Protein AF-A0A671LLX0-F1 (afdb_monomer_lite)

pLDDT: mean 80.99, std 14.13, range [40.81, 96.25]

Foldseek 3Di:
DVVVVVVVVVVVVVVVVVLVVCVVPDPVSVVVCVVVVVCLVDPNVVVVVVVVVVVVCVVPVVVVVVVVVVVVVVVVVVVVVVVVVVVVVVVCVVVVVVVVVVVVCVVCVVVVVVVVVVVVVVVVVVVCVCVPPPHCPVVVDDDDDDDDPVVVVVVVVVVVVVVPPDD

Secondary structure (DSSP, 8-state):
-HHHHHHHHHHHHHHHHHHHHHHHH-HHHHHHHHHHHHHHHSGGGHHHHHHHHHHHHIIIIIHHHHHHHHHHHHHHHHHHHHHHHHHHHHHHHHHHHHHHHHHHHHHHHHHHHHHHHHHHHHHHHHHHHHSSSSSSTTTT---------HHHHHHHHHHHHHTT---

Structure (mmCIF, N/CA/C/O backbone):
data_AF-A0A671LLX0-F1
#
_entry.id   AF-A0A671LLX0-F1
#
loop_
_atom_site.group_PDB
_atom_site.id
_atom_site.type_symbol
_atom_site.label_atom_id
_atom_site.label_alt_id
_atom_site.label_comp_id
_atom_site.label_asym_id
_atom_site.label_entity_id
_atom_site.label_seq_id
_atom_site.pdbx_PDB_ins_code
_atom_site.Cartn_x
_atom_site.Cartn_y
_atom_site.Cartn_z
_atom_site.occupancy
_atom_site.B_iso_or_equiv
_atom_site.auth_seq_id
_atom_site.auth_comp_id
_atom_site.auth_asym_id
_atom_site.auth_atom_id
_atom_site.pdbx_PDB_model_num
ATOM 1 N N . MET A 1 1 ? 18.564 19.125 -13.187 1.00 48.62 1 MET A N 1
ATOM 2 C CA . MET A 1 1 ? 18.446 18.911 -14.648 1.00 48.62 1 MET A CA 1
ATOM 3 C C . MET A 1 1 ? 19.765 19.088 -15.409 1.00 48.62 1 MET A C 1
ATOM 5 O O . MET A 1 1 ? 20.034 18.248 -16.247 1.00 48.62 1 MET A O 1
ATOM 9 N N . ASN A 1 2 ? 20.633 20.071 -15.115 1.00 53.25 2 ASN A N 1
ATOM 10 C CA . ASN A 1 2 ? 21.924 20.197 -15.832 1.00 53.25 2 ASN A CA 1
ATOM 11 C C . ASN A 1 2 ? 22.986 19.140 -15.473 1.00 53.25 2 ASN A C 1
ATOM 13 O O . ASN A 1 2 ? 23.780 18.768 -16.324 1.00 53.25 2 ASN A O 1
ATOM 17 N N . VAL A 1 3 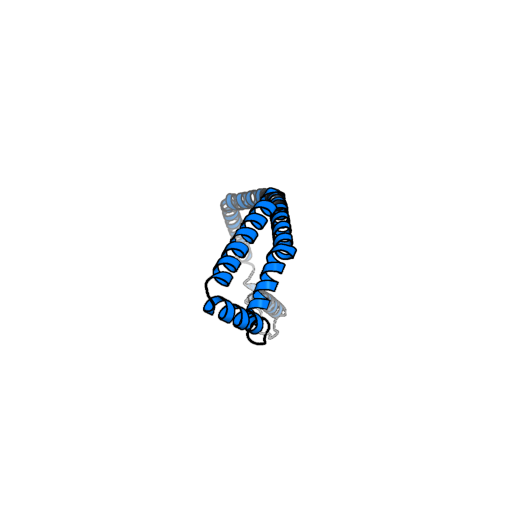? 23.011 18.638 -14.234 1.00 58.47 3 VAL A N 1
ATOM 18 C CA . VAL A 1 3 ? 24.034 17.665 -13.799 1.00 58.47 3 VAL A CA 1
ATOM 19 C C . VAL A 1 3 ? 23.763 16.261 -14.352 1.00 58.47 3 VAL A C 1
ATOM 21 O O . VAL A 1 3 ? 24.691 15.603 -14.804 1.00 58.47 3 VAL A O 1
ATOM 24 N N . GLU A 1 4 ? 22.496 15.836 -14.383 1.00 61.78 4 GLU A N 1
ATOM 25 C CA . GLU A 1 4 ? 22.076 14.538 -14.936 1.00 61.78 4 GLU A CA 1
ATOM 26 C C . GLU A 1 4 ? 22.211 14.497 -16.466 1.00 61.78 4 GLU A C 1
ATOM 28 O O . GLU A 1 4 ? 22.691 13.518 -17.022 1.00 61.78 4 GLU A O 1
ATOM 33 N N . ASN A 1 5 ? 21.918 15.607 -17.153 1.00 66.88 5 ASN A N 1
ATOM 34 C CA . ASN A 1 5 ? 22.192 15.720 -18.586 1.00 66.88 5 ASN A CA 1
ATOM 35 C C . ASN A 1 5 ? 23.699 15.708 -18.885 1.00 66.88 5 ASN A C 1
ATOM 37 O O . ASN A 1 5 ? 24.118 15.057 -19.835 1.00 66.88 5 ASN A O 1
ATOM 41 N N . ASN A 1 6 ? 24.532 16.366 -18.071 1.00 71.12 6 ASN A N 1
ATOM 42 C CA . ASN A 1 6 ? 25.983 16.362 -18.277 1.00 71.12 6 ASN A CA 1
ATOM 43 C C . ASN A 1 6 ? 26.618 14.988 -18.007 1.00 71.12 6 ASN A C 1
ATOM 45 O O . ASN A 1 6 ? 27.537 14.603 -18.728 1.00 71.12 6 ASN A O 1
ATOM 49 N N . SER A 1 7 ? 26.136 14.231 -17.013 1.00 74.31 7 SER A N 1
ATOM 50 C CA . SER A 1 7 ? 26.614 12.864 -16.762 1.00 74.31 7 SER A CA 1
ATOM 51 C C . SER A 1 7 ? 26.164 11.888 -17.852 1.00 74.31 7 SER A C 1
ATOM 53 O O . SER A 1 7 ? 26.960 11.059 -18.292 1.00 74.31 7 SER A O 1
ATOM 55 N N . LEU A 1 8 ? 24.933 12.024 -18.352 1.00 76.94 8 LEU A N 1
ATOM 56 C CA . LEU A 1 8 ? 24.441 11.250 -19.494 1.00 76.94 8 LEU A CA 1
ATOM 57 C C . LEU A 1 8 ? 25.242 11.546 -20.766 1.00 76.94 8 LEU A C 1
ATOM 59 O O . LEU A 1 8 ? 25.654 10.618 -21.459 1.00 76.94 8 LEU A O 1
ATOM 63 N N . LEU A 1 9 ? 25.528 12.819 -21.046 1.00 81.00 9 LEU A N 1
ATOM 64 C CA . LEU A 1 9 ? 26.336 13.213 -22.201 1.00 81.00 9 LEU A CA 1
ATOM 65 C C . LEU A 1 9 ? 27.766 12.671 -22.115 1.00 81.00 9 LEU A C 1
ATOM 67 O O . LEU A 1 9 ? 28.287 12.190 -23.120 1.00 81.00 9 LEU A O 1
ATOM 71 N N . LEU A 1 10 ? 28.387 12.690 -20.932 1.00 84.56 10 LEU A N 1
ATOM 72 C CA . LEU A 1 10 ? 29.730 12.140 -20.736 1.00 84.56 10 LEU A CA 1
ATOM 73 C C . LEU A 1 10 ? 29.767 10.625 -21.002 1.00 84.56 10 LEU A C 1
ATOM 75 O O . LEU A 1 10 ? 30.661 10.149 -21.700 1.00 84.56 10 LEU A O 1
ATOM 79 N N . ASN A 1 11 ? 28.771 9.883 -20.508 1.00 82.56 11 ASN A N 1
ATOM 80 C CA . ASN A 1 11 ? 28.664 8.436 -20.721 1.00 82.56 11 ASN A CA 1
ATOM 81 C C . ASN A 1 11 ? 28.464 8.089 -22.203 1.00 82.56 11 ASN A C 1
ATOM 83 O O . ASN A 1 11 ? 29.156 7.220 -22.728 1.00 82.56 11 ASN A O 1
ATOM 87 N N . ILE A 1 12 ? 27.591 8.826 -22.899 1.00 85.94 12 ILE A N 1
ATOM 88 C CA . ILE A 1 12 ? 27.362 8.649 -24.341 1.00 85.94 12 ILE A CA 1
ATOM 89 C C . ILE A 1 12 ? 28.651 8.914 -25.133 1.00 85.94 12 ILE A C 1
ATOM 91 O O . ILE A 1 12 ? 28.995 8.149 -26.034 1.00 85.94 12 ILE A O 1
ATOM 95 N N . PHE A 1 13 ? 29.406 9.962 -24.787 1.00 88.69 13 PHE A N 1
ATOM 96 C CA . PHE A 1 13 ? 30.681 10.262 -25.446 1.00 88.69 13 PHE A CA 1
ATOM 97 C C . PHE A 1 13 ? 31.714 9.145 -25.261 1.00 88.69 13 PHE A C 1
ATOM 99 O O . PHE A 1 13 ? 32.390 8.777 -26.223 1.00 88.69 13 PHE A O 1
ATOM 106 N N . VAL A 1 14 ? 31.824 8.584 -24.055 1.00 90.06 14 VAL A N 1
ATOM 107 C CA . VAL A 1 14 ? 32.752 7.480 -23.764 1.00 90.06 14 VAL A CA 1
ATOM 108 C C . VAL A 1 14 ? 32.395 6.228 -24.572 1.00 90.06 14 VAL A C 1
ATOM 110 O O . VAL A 1 14 ? 33.288 5.615 -25.162 1.00 90.06 14 VAL A O 1
ATOM 113 N N . GLU A 1 15 ? 31.110 5.879 -24.670 1.00 83.31 15 GLU A N 1
ATOM 114 C CA . GLU A 1 15 ? 30.660 4.734 -25.472 1.00 83.31 15 GLU A CA 1
ATOM 115 C C . GLU A 1 15 ? 30.966 4.918 -26.964 1.00 83.31 15 GLU A C 1
ATOM 117 O O . GLU A 1 15 ? 31.531 4.022 -27.594 1.00 83.31 15 GLU A O 1
ATOM 122 N N . ILE A 1 16 ? 30.692 6.101 -27.526 1.00 86.00 16 ILE A N 1
ATOM 123 C CA . ILE A 1 16 ? 30.953 6.401 -28.944 1.00 86.00 16 ILE A CA 1
ATOM 124 C C . ILE A 1 16 ? 32.457 6.348 -29.262 1.00 86.00 16 ILE A C 1
ATOM 126 O O . ILE A 1 16 ? 32.860 5.810 -30.302 1.00 86.00 16 ILE A O 1
ATOM 130 N N . VAL A 1 17 ? 33.309 6.876 -28.378 1.00 87.62 17 VAL A N 1
ATOM 131 C CA . VAL A 1 17 ? 34.772 6.844 -28.552 1.00 87.62 17 VAL A CA 1
ATOM 132 C C . VAL A 1 17 ? 35.296 5.405 -28.507 1.00 87.62 17 VAL A C 1
ATOM 134 O O . VAL A 1 17 ? 36.089 5.015 -29.363 1.00 87.62 17 VAL A O 1
ATOM 137 N N . MET A 1 18 ? 34.803 4.572 -27.589 1.00 81.75 18 MET A N 1
ATOM 138 C CA . MET A 1 18 ? 35.188 3.156 -27.523 1.00 81.75 18 MET A CA 1
ATOM 139 C C . MET A 1 18 ? 34.709 2.364 -28.747 1.00 81.75 18 MET A C 1
ATOM 141 O O . MET A 1 18 ? 35.469 1.567 -29.307 1.00 81.75 18 MET A O 1
ATOM 145 N N . GLN A 1 19 ? 33.486 2.623 -29.221 1.00 78.69 19 GLN A N 1
ATOM 146 C CA . GLN A 1 19 ? 32.921 1.963 -30.400 1.00 78.69 19 GLN A CA 1
ATOM 147 C C . GLN A 1 19 ? 33.671 2.339 -31.690 1.00 78.69 19 GLN A C 1
ATOM 149 O O . GLN A 1 19 ? 33.901 1.485 -32.549 1.00 78.69 19 GLN A O 1
ATOM 154 N N . SER A 1 20 ? 34.079 3.604 -31.829 1.00 80.50 20 SER A N 1
ATOM 155 C CA . SER A 1 20 ? 34.814 4.101 -33.001 1.00 80.50 20 SER A CA 1
ATOM 156 C C . SER A 1 20 ? 36.267 3.624 -33.032 1.00 80.50 20 SER A C 1
ATOM 158 O O . SER A 1 20 ? 36.734 3.188 -34.087 1.00 80.50 20 SER A O 1
ATOM 160 N N . LEU A 1 21 ? 36.955 3.595 -31.885 1.00 79.19 21 LEU A N 1
ATOM 161 C CA . LEU A 1 21 ? 38.295 3.010 -31.772 1.00 79.19 21 LEU A CA 1
ATOM 162 C C . LEU A 1 21 ? 38.266 1.504 -32.089 1.00 79.19 21 LEU A C 1
ATOM 164 O O . LEU A 1 21 ? 39.019 1.044 -32.947 1.00 79.19 21 LEU A O 1
ATOM 168 N N . GLY A 1 22 ? 37.341 0.737 -31.498 1.00 75.19 22 GLY A N 1
ATOM 169 C CA . GLY A 1 22 ? 37.177 -0.695 -31.796 1.00 75.19 22 GLY A CA 1
ATOM 170 C C . GLY A 1 22 ? 36.818 -0.970 -33.262 1.00 75.19 22 GLY A C 1
ATOM 171 O O . GLY A 1 22 ? 37.336 -1.908 -33.875 1.00 75.19 22 GLY A O 1
ATOM 172 N N . GLY A 1 23 ? 35.993 -0.101 -33.853 1.00 73.44 23 GLY A N 1
ATOM 173 C CA . GLY A 1 23 ? 35.658 -0.113 -35.273 1.00 73.44 23 GLY A CA 1
ATOM 174 C C . GLY A 1 23 ? 36.864 0.161 -36.165 1.00 73.44 23 GLY A C 1
ATOM 175 O O . GLY A 1 23 ? 37.038 -0.520 -37.169 1.00 73.44 23 GLY A O 1
ATOM 176 N N . MET A 1 24 ? 37.740 1.105 -35.824 1.00 74.56 24 MET A N 1
ATOM 177 C CA . MET A 1 24 ? 38.921 1.410 -36.636 1.00 74.56 24 MET A CA 1
ATOM 178 C C . MET A 1 24 ? 39.951 0.276 -36.640 1.00 74.56 24 MET A C 1
ATOM 180 O O . MET A 1 24 ? 40.452 -0.048 -37.717 1.00 74.56 24 MET A O 1
ATOM 184 N N . PHE A 1 25 ? 40.218 -0.356 -35.493 1.00 72.12 25 PHE A N 1
ATOM 185 C CA . PHE A 1 25 ? 41.335 -1.298 -35.345 1.00 72.12 25 PHE A CA 1
ATOM 186 C C . PHE A 1 25 ? 41.020 -2.766 -35.682 1.00 72.12 25 PHE A C 1
ATOM 188 O O . PHE A 1 25 ? 41.952 -3.520 -35.955 1.00 72.12 25 PHE A O 1
ATOM 195 N N . SER A 1 26 ? 39.751 -3.201 -35.698 1.00 78.31 26 SER A N 1
ATOM 196 C CA . SER A 1 26 ? 39.418 -4.625 -35.876 1.00 78.31 26 SER A CA 1
ATOM 197 C C . SER A 1 26 ? 38.324 -4.879 -36.915 1.00 78.31 26 SER A C 1
ATOM 199 O O . SER A 1 26 ? 37.163 -4.502 -36.747 1.00 78.31 26 SER A O 1
ATOM 201 N N . SER A 1 27 ? 38.675 -5.603 -37.984 1.00 78.56 27 SER A N 1
ATOM 202 C CA . SER A 1 27 ? 37.707 -6.041 -39.001 1.00 78.56 27 SER A CA 1
ATOM 203 C C . SER A 1 27 ? 36.683 -7.037 -38.445 1.00 78.56 27 SER A C 1
ATOM 205 O O . SER A 1 27 ? 35.546 -7.055 -38.911 1.00 78.56 27 SER A O 1
ATOM 207 N N . LEU A 1 28 ? 37.051 -7.833 -37.434 1.00 76.06 28 LEU A N 1
ATOM 208 C CA . LEU A 1 28 ? 36.137 -8.766 -36.765 1.00 76.06 28 LEU A CA 1
ATOM 209 C C . LEU A 1 28 ? 35.034 -8.020 -36.004 1.00 76.06 28 LEU A C 1
ATOM 211 O O . LEU A 1 28 ? 33.873 -8.427 -36.040 1.00 76.06 28 LEU A O 1
ATOM 215 N N . PHE A 1 29 ? 35.376 -6.895 -35.372 1.00 78.19 29 PHE A N 1
ATOM 216 C CA . PHE A 1 29 ? 34.414 -6.048 -34.670 1.00 78.19 29 PHE A CA 1
ATOM 217 C C . PHE A 1 29 ? 33.422 -5.390 -35.639 1.00 78.19 29 PHE A C 1
ATOM 219 O O . PHE A 1 29 ? 32.215 -5.432 -35.400 1.00 78.19 29 PHE A O 1
ATOM 226 N N . ARG A 1 30 ? 33.907 -4.885 -36.786 1.00 81.31 30 ARG A N 1
ATOM 227 C CA . ARG A 1 30 ? 33.047 -4.342 -37.858 1.00 81.31 30 ARG A CA 1
ATOM 228 C C . ARG A 1 30 ? 32.025 -5.366 -38.347 1.00 81.31 30 ARG A C 1
ATOM 230 O O . ARG A 1 30 ? 30.837 -5.064 -38.398 1.00 81.31 30 ARG A O 1
ATOM 237 N N . CYS A 1 31 ? 32.479 -6.575 -38.677 1.00 79.94 31 CYS A N 1
ATOM 238 C CA . CYS A 1 31 ? 31.608 -7.633 -39.187 1.00 79.94 31 CYS A CA 1
ATOM 239 C C . CYS A 1 31 ? 30.600 -8.109 -38.134 1.00 79.94 31 CYS A C 1
ATOM 241 O O . CYS A 1 31 ? 29.440 -8.348 -38.457 1.00 79.94 31 CYS A O 1
ATOM 243 N N . SER A 1 32 ? 31.021 -8.195 -36.870 1.00 81.94 32 SER A N 1
ATOM 244 C CA . SER A 1 32 ? 30.144 -8.618 -35.776 1.00 81.94 32 SER A CA 1
ATOM 245 C C . SER A 1 32 ? 29.018 -7.610 -35.538 1.00 81.94 32 SER A C 1
ATOM 247 O O . SER A 1 32 ? 27.862 -8.008 -35.456 1.00 81.94 32 SER A O 1
ATOM 249 N N . ILE A 1 33 ? 29.316 -6.306 -35.516 1.00 77.50 33 ILE A N 1
ATOM 250 C CA . ILE A 1 33 ? 28.296 -5.253 -35.352 1.00 77.50 33 ILE A CA 1
ATOM 251 C C . ILE A 1 33 ? 27.339 -5.215 -36.547 1.00 77.50 33 ILE A C 1
ATOM 253 O O . ILE A 1 33 ? 26.124 -5.153 -36.352 1.00 77.50 33 ILE A O 1
ATOM 257 N N . LEU A 1 34 ? 27.868 -5.309 -37.773 1.00 80.12 34 LEU A N 1
ATOM 258 C CA . LEU A 1 34 ? 27.064 -5.323 -39.001 1.00 80.12 34 LEU A CA 1
ATOM 259 C C . LEU A 1 34 ? 26.110 -6.521 -39.082 1.00 80.12 34 LEU A C 1
ATOM 261 O O . LEU A 1 34 ? 25.080 -6.412 -39.738 1.00 80.12 34 LEU A O 1
ATOM 265 N N . LEU A 1 35 ? 26.422 -7.639 -38.422 1.00 78.75 35 LEU A N 1
ATOM 266 C CA . LEU A 1 35 ? 25.552 -8.820 -38.357 1.00 78.75 35 LEU A CA 1
ATOM 267 C C . LEU A 1 35 ? 24.622 -8.809 -37.137 1.00 78.75 35 LEU A C 1
ATOM 269 O O . LEU A 1 35 ? 23.485 -9.282 -37.218 1.00 78.75 35 LEU A O 1
ATOM 273 N N . MET A 1 36 ? 25.064 -8.242 -36.015 1.00 80.25 36 MET A N 1
ATOM 274 C CA . MET A 1 36 ? 24.275 -8.178 -34.785 1.00 80.25 36 MET A CA 1
ATOM 275 C C . MET A 1 36 ? 23.138 -7.156 -34.892 1.00 80.25 36 MET A C 1
ATOM 277 O O . MET A 1 36 ? 22.024 -7.438 -34.454 1.00 80.25 36 MET A O 1
ATOM 281 N N . PHE A 1 37 ? 23.380 -6.011 -35.538 1.00 78.44 37 PHE A N 1
ATOM 282 C CA . PHE A 1 37 ? 22.378 -4.954 -35.696 1.00 78.44 37 PHE A CA 1
ATOM 283 C C . PHE A 1 37 ? 21.130 -5.413 -36.488 1.00 78.44 37 PHE A C 1
ATOM 285 O O . PHE A 1 37 ? 20.020 -5.274 -35.971 1.00 78.44 37 PHE A O 1
ATOM 292 N N . PRO A 1 38 ? 21.250 -6.067 -37.663 1.00 75.81 38 PRO A N 1
ATOM 293 C CA . PRO A 1 38 ? 20.102 -6.660 -38.353 1.00 75.81 38 PRO A CA 1
ATOM 294 C C . PRO A 1 38 ? 19.440 -7.789 -37.557 1.00 75.81 38 PRO A C 1
ATOM 296 O O . PRO A 1 38 ? 18.218 -7.926 -37.578 1.00 75.81 38 PRO A O 1
ATOM 299 N N . SER A 1 39 ? 20.229 -8.582 -36.823 1.00 77.44 39 SER A N 1
ATOM 300 C CA . SER A 1 39 ? 19.713 -9.690 -36.005 1.00 77.44 39 SER A CA 1
ATOM 301 C C . SER A 1 39 ? 18.826 -9.203 -34.853 1.00 77.44 39 SER A C 1
ATOM 303 O O . SER A 1 39 ? 17.854 -9.871 -34.501 1.00 77.44 39 SER A O 1
ATOM 305 N N . MET A 1 40 ? 19.113 -8.017 -34.308 1.00 76.69 40 MET A N 1
ATOM 306 C CA . MET A 1 40 ? 18.289 -7.359 -33.287 1.00 76.69 40 MET A CA 1
ATOM 307 C C . MET A 1 40 ? 17.012 -6.711 -33.845 1.00 76.69 40 MET A C 1
ATOM 309 O O . MET A 1 40 ? 16.044 -6.551 -33.107 1.00 76.69 40 MET A O 1
ATOM 313 N N . ILE A 1 41 ? 16.979 -6.356 -35.131 1.00 79.94 41 ILE A N 1
ATOM 314 C CA . ILE A 1 41 ? 15.792 -5.780 -35.795 1.00 79.94 41 ILE A CA 1
ATOM 315 C C . ILE A 1 41 ? 14.886 -6.883 -36.386 1.00 79.94 41 ILE A C 1
ATOM 317 O O . ILE A 1 41 ? 13.713 -6.653 -36.676 1.00 79.94 41 ILE A O 1
ATOM 321 N N . GLY A 1 42 ? 15.408 -8.103 -36.532 1.00 81.50 42 GLY A N 1
ATOM 322 C CA . GLY A 1 42 ? 14.681 -9.267 -37.036 1.00 81.50 42 GLY A CA 1
ATOM 323 C C . GLY A 1 42 ? 13.754 -9.949 -36.018 1.00 81.50 42 GLY A C 1
ATOM 324 O O . GLY A 1 42 ? 13.596 -9.533 -34.871 1.00 81.50 42 GLY A O 1
ATOM 325 N N . SER A 1 43 ? 13.152 -11.071 -36.428 1.00 78.56 43 SER A N 1
ATOM 326 C CA . SER A 1 43 ? 12.200 -11.850 -35.613 1.00 78.56 43 SER A CA 1
ATOM 327 C C . SER A 1 43 ? 12.769 -12.349 -34.278 1.00 78.56 43 SER A C 1
ATOM 329 O O . SER A 1 43 ? 12.013 -12.492 -33.319 1.00 78.56 43 SER A O 1
ATOM 331 N N . GLN A 1 44 ? 14.085 -12.563 -34.208 1.00 80.25 44 GLN A N 1
ATOM 332 C CA . GLN A 1 44 ? 14.800 -13.025 -33.014 1.00 80.25 44 GLN A CA 1
ATOM 333 C C . GLN A 1 44 ? 15.137 -11.892 -32.030 1.00 80.25 44 GLN A C 1
ATOM 335 O O . GLN A 1 44 ? 15.438 -12.148 -30.867 1.00 80.25 44 GLN A O 1
ATOM 340 N N . GLY A 1 45 ? 15.055 -10.632 -32.464 1.00 83.81 45 GLY A N 1
ATOM 341 C CA . GLY A 1 45 ? 15.389 -9.458 -31.659 1.00 83.81 45 GLY A CA 1
ATOM 342 C C . GLY A 1 45 ? 14.241 -8.901 -30.814 1.00 83.81 45 GLY A C 1
ATOM 343 O O . GLY A 1 45 ? 14.413 -7.915 -30.099 1.00 83.81 45 GLY A O 1
ATOM 344 N N . ARG A 1 46 ? 13.064 -9.540 -30.843 1.00 85.81 46 ARG A N 1
ATOM 345 C CA . ARG A 1 46 ? 11.852 -9.095 -30.129 1.00 85.81 46 ARG A CA 1
ATOM 346 C C . ARG A 1 46 ? 12.084 -8.850 -28.637 1.00 85.81 46 ARG A C 1
ATOM 348 O O . ARG A 1 46 ? 11.554 -7.883 -28.101 1.00 85.81 46 ARG A O 1
ATOM 355 N N . THR A 1 47 ? 12.903 -9.674 -27.986 1.00 87.44 47 THR A N 1
ATOM 356 C CA . THR A 1 47 ? 13.259 -9.499 -26.570 1.00 87.44 47 THR A CA 1
ATOM 357 C C . THR A 1 47 ? 14.034 -8.203 -26.333 1.00 87.44 47 THR A C 1
ATOM 359 O O . THR A 1 47 ? 13.736 -7.486 -25.384 1.00 87.44 47 THR A O 1
ATOM 362 N N . PHE A 1 48 ? 14.973 -7.848 -27.216 1.00 86.31 48 PHE A N 1
ATOM 363 C CA . PHE A 1 48 ? 15.711 -6.584 -27.120 1.00 86.31 48 PHE A CA 1
ATOM 364 C C . PHE A 1 48 ? 14.784 -5.378 -27.297 1.00 86.31 48 PHE A C 1
ATOM 366 O O . PHE A 1 48 ? 14.873 -4.422 -26.528 1.00 86.31 48 PHE A O 1
ATOM 373 N N . LEU A 1 49 ? 13.835 -5.450 -28.237 1.00 86.62 49 LEU A N 1
ATOM 374 C CA . LEU A 1 49 ? 12.818 -4.409 -28.411 1.00 86.62 49 LEU A CA 1
ATOM 375 C C . LEU A 1 49 ? 11.904 -4.281 -27.187 1.00 86.62 49 LEU A C 1
ATOM 377 O O . LEU A 1 49 ? 11.634 -3.167 -26.747 1.00 86.62 49 LEU A O 1
ATOM 381 N N . MET A 1 50 ? 11.462 -5.398 -26.603 1.00 88.00 50 MET A N 1
ATOM 382 C CA . MET A 1 50 ? 10.654 -5.379 -25.378 1.00 88.00 50 MET A CA 1
ATOM 383 C C . MET A 1 50 ? 11.403 -4.738 -24.209 1.00 88.00 50 MET A C 1
ATOM 385 O O . MET A 1 50 ? 10.826 -3.916 -23.503 1.00 88.00 50 MET A O 1
ATOM 389 N N . VAL A 1 51 ? 12.685 -5.062 -24.025 1.00 90.44 51 VAL A N 1
ATOM 390 C CA . VAL A 1 51 ? 13.522 -4.456 -22.976 1.00 90.44 51 VAL A CA 1
ATOM 391 C C . VAL A 1 51 ? 13.723 -2.960 -23.226 1.00 90.44 51 VAL A C 1
ATOM 393 O O . VAL A 1 51 ? 13.634 -2.172 -22.288 1.00 90.44 51 VAL A O 1
ATOM 396 N N . TYR A 1 52 ? 13.927 -2.545 -24.477 1.00 87.31 52 TYR A N 1
ATOM 397 C CA . TYR A 1 52 ? 14.043 -1.130 -24.830 1.00 87.31 52 TYR A CA 1
ATOM 398 C C . TYR A 1 52 ? 12.745 -0.353 -24.551 1.00 87.31 52 TYR A C 1
ATOM 400 O O . TYR A 1 52 ? 12.778 0.719 -23.947 1.00 87.31 52 TYR A O 1
ATOM 408 N N . VAL A 1 53 ? 11.587 -0.919 -24.909 1.00 90.75 53 VAL A N 1
ATOM 409 C CA . VAL A 1 53 ? 10.276 -0.334 -24.581 1.00 90.75 53 VAL A CA 1
ATOM 410 C C . VAL A 1 53 ? 10.070 -0.274 -23.069 1.00 90.75 53 VAL A C 1
ATOM 412 O O . VAL A 1 53 ? 9.642 0.758 -22.559 1.00 90.75 53 VAL A O 1
ATOM 415 N N . LEU A 1 54 ? 10.416 -1.336 -22.335 1.00 89.81 54 LEU A N 1
ATOM 416 C CA . LEU A 1 54 ? 10.341 -1.364 -20.873 1.00 89.81 54 LEU A CA 1
ATOM 417 C C . LEU A 1 54 ? 11.209 -0.264 -20.247 1.00 89.81 54 LEU A C 1
ATOM 419 O O . LEU A 1 54 ? 10.766 0.416 -19.324 1.00 89.81 54 LEU A O 1
ATOM 423 N N . HIS A 1 55 ? 12.415 -0.051 -20.776 1.00 88.50 55 HIS A N 1
ATOM 424 C CA . HIS A 1 55 ? 13.305 1.017 -20.334 1.00 88.50 55 HIS A CA 1
ATOM 425 C C . HIS A 1 55 ? 12.683 2.404 -20.555 1.00 88.50 55 HIS A C 1
ATOM 427 O O . HIS A 1 55 ? 12.661 3.222 -19.634 1.00 88.50 55 HIS A O 1
ATOM 433 N N . GLY A 1 56 ? 12.097 2.644 -21.732 1.00 85.62 56 GLY A N 1
ATOM 434 C CA . GLY A 1 56 ? 11.368 3.884 -22.017 1.00 85.62 56 GLY A CA 1
ATOM 435 C C . GLY A 1 56 ? 10.147 4.088 -21.110 1.00 85.62 56 GLY A C 1
ATOM 436 O O . GLY A 1 56 ? 9.914 5.189 -20.611 1.00 85.62 56 GLY A O 1
ATOM 437 N N . LEU A 1 57 ? 9.397 3.019 -20.826 1.00 91.56 57 LEU A N 1
ATOM 438 C CA . LEU A 1 57 ? 8.266 3.054 -19.894 1.00 91.56 57 LEU A CA 1
ATOM 439 C C . LEU A 1 57 ? 8.711 3.351 -18.457 1.00 91.56 57 LEU A C 1
ATOM 441 O O . LEU A 1 57 ? 8.004 4.058 -17.735 1.00 91.56 57 LEU A O 1
ATOM 445 N N . TYR A 1 58 ? 9.877 2.845 -18.048 1.00 88.38 58 TYR A N 1
ATOM 446 C CA . TYR A 1 58 ? 10.426 3.098 -16.721 1.00 88.38 58 TYR A CA 1
ATOM 447 C C . TYR A 1 58 ? 10.793 4.574 -16.531 1.00 88.38 58 TYR A C 1
ATOM 449 O O . TYR A 1 58 ? 10.397 5.176 -15.534 1.00 88.38 58 TYR A O 1
ATOM 457 N N . GLN A 1 59 ? 11.483 5.175 -17.507 1.00 84.50 59 GLN A N 1
ATOM 458 C CA . GLN A 1 59 ? 11.915 6.577 -17.428 1.00 84.50 59 GLN A CA 1
ATOM 459 C C . GLN A 1 59 ? 10.770 7.598 -17.531 1.00 84.50 59 GLN A C 1
ATOM 461 O O . GLN A 1 59 ? 10.910 8.717 -17.043 1.00 84.50 59 GLN A O 1
ATOM 466 N N . GLY A 1 60 ? 9.641 7.240 -18.148 1.00 84.88 60 GLY A N 1
ATOM 467 C CA . GLY A 1 60 ? 8.496 8.140 -18.303 1.00 84.88 60 GLY A CA 1
ATOM 468 C C . GLY A 1 60 ? 7.351 7.835 -17.329 1.00 84.88 60 GLY A C 1
ATOM 469 O O . GLY A 1 60 ? 7.341 8.322 -16.193 1.00 84.88 60 GLY A O 1
ATOM 470 N N . PRO A 1 61 ? 6.338 7.068 -17.772 1.00 88.38 61 PRO A N 1
ATOM 471 C CA . PRO A 1 61 ? 5.086 6.896 -17.041 1.00 88.38 61 PRO A CA 1
ATOM 472 C C . PRO A 1 61 ? 5.249 6.186 -15.693 1.00 88.38 61 PRO A C 1
ATOM 474 O O . PRO A 1 61 ? 4.595 6.583 -14.730 1.00 88.38 61 PRO A O 1
ATOM 477 N N . ILE A 1 62 ? 6.116 5.174 -15.585 1.00 89.94 62 ILE A N 1
ATOM 478 C CA . ILE A 1 62 ? 6.248 4.383 -14.349 1.00 89.94 62 ILE A CA 1
ATOM 479 C C . ILE A 1 62 ? 6.881 5.216 -13.231 1.00 89.94 62 ILE A C 1
ATOM 481 O O . ILE A 1 62 ? 6.334 5.249 -12.130 1.00 89.94 62 ILE A O 1
ATOM 485 N N . ALA A 1 63 ? 7.964 5.949 -13.506 1.00 86.19 63 ALA A N 1
ATOM 486 C CA . ALA A 1 63 ? 8.568 6.853 -12.525 1.00 86.19 63 ALA A CA 1
ATOM 487 C C . ALA A 1 63 ? 7.598 7.964 -12.076 1.00 86.19 63 ALA A C 1
ATOM 489 O O . ALA A 1 63 ? 7.619 8.400 -10.924 1.00 86.19 63 ALA A O 1
ATOM 490 N N . ASN A 1 64 ? 6.707 8.419 -12.964 1.00 87.94 64 ASN A N 1
ATOM 491 C CA . ASN A 1 64 ? 5.654 9.370 -12.611 1.00 87.94 64 ASN A CA 1
ATOM 492 C C . ASN A 1 64 ? 4.596 8.753 -11.682 1.00 87.94 64 ASN A C 1
ATOM 494 O O . ASN A 1 64 ? 4.254 9.338 -10.657 1.00 87.94 64 ASN A O 1
ATOM 498 N N . ILE A 1 65 ? 4.113 7.552 -12.012 1.00 92.25 65 ILE A N 1
ATOM 499 C CA . ILE A 1 65 ? 3.133 6.827 -11.193 1.00 92.25 65 ILE A CA 1
ATOM 500 C C . ILE A 1 65 ? 3.715 6.504 -9.818 1.00 92.25 65 ILE A C 1
ATOM 502 O O . ILE A 1 65 ? 3.033 6.709 -8.821 1.00 92.25 65 ILE A O 1
ATOM 506 N N . GLN A 1 66 ? 4.969 6.053 -9.741 1.00 91.56 66 GLN A N 1
ATOM 507 C CA . GLN A 1 66 ? 5.622 5.755 -8.464 1.00 91.56 66 GLN A CA 1
ATOM 508 C C . GLN A 1 66 ? 5.646 6.966 -7.531 1.00 91.56 66 GLN A C 1
ATOM 510 O O . GLN A 1 66 ? 5.288 6.829 -6.363 1.00 91.56 66 GLN A O 1
ATOM 515 N N . ARG A 1 67 ? 6.002 8.150 -8.047 1.00 89.12 67 ARG A N 1
ATOM 516 C CA . ARG A 1 67 ? 5.988 9.388 -7.254 1.00 89.12 67 ARG A CA 1
ATOM 517 C C . ARG A 1 67 ? 4.582 9.729 -6.761 1.00 89.12 67 ARG A C 1
ATOM 519 O O . ARG A 1 67 ? 4.397 9.928 -5.567 1.00 89.12 67 ARG A O 1
ATOM 526 N N . ASN A 1 68 ? 3.581 9.662 -7.638 1.00 90.00 68 ASN A N 1
ATOM 527 C CA . ASN A 1 68 ? 2.188 9.897 -7.245 1.00 90.00 68 ASN A CA 1
ATOM 528 C C . ASN A 1 68 ? 1.705 8.902 -6.179 1.00 90.00 68 ASN A C 1
ATOM 530 O O . ASN A 1 68 ? 1.021 9.286 -5.236 1.00 90.00 68 ASN A O 1
ATOM 534 N N . VAL A 1 69 ? 2.055 7.620 -6.307 1.00 93.75 69 VAL A N 1
ATOM 535 C CA . VAL A 1 69 ? 1.686 6.588 -5.327 1.00 93.75 69 VAL A CA 1
ATOM 536 C C . VAL A 1 69 ? 2.347 6.853 -3.979 1.00 93.75 69 VAL A C 1
ATOM 538 O O . VAL A 1 69 ? 1.701 6.675 -2.949 1.00 93.75 69 VAL A O 1
ATOM 541 N N . GLN A 1 70 ? 3.601 7.305 -3.966 1.00 93.06 70 GLN A N 1
ATOM 542 C CA . GLN A 1 70 ? 4.294 7.671 -2.733 1.00 93.06 70 GLN A CA 1
ATOM 543 C C . GLN A 1 70 ? 3.609 8.852 -2.028 1.00 93.06 70 GLN A C 1
ATOM 545 O O . GLN A 1 70 ? 3.385 8.792 -0.816 1.00 93.06 70 GLN A O 1
ATOM 550 N N . ASP A 1 71 ? 3.198 9.872 -2.781 1.00 92.44 71 ASP A N 1
ATOM 551 C CA . ASP A 1 71 ? 2.482 11.035 -2.243 1.00 92.44 71 ASP A CA 1
ATOM 552 C C . ASP A 1 71 ? 1.083 10.660 -1.720 1.00 92.44 71 ASP A C 1
ATOM 554 O O . ASP A 1 71 ? 0.664 11.103 -0.643 1.00 92.44 71 ASP A O 1
ATOM 558 N N . VAL A 1 72 ? 0.375 9.781 -2.439 1.00 95.44 72 VAL A N 1
ATOM 559 C CA . VAL A 1 72 ? -0.917 9.224 -2.008 1.00 95.44 72 VAL A CA 1
ATOM 560 C C . VAL A 1 72 ? -0.750 8.399 -0.734 1.00 95.44 72 VAL A C 1
ATOM 562 O O . VAL A 1 72 ? -1.508 8.597 0.212 1.00 95.44 72 VAL A O 1
ATOM 565 N N . ALA A 1 73 ? 0.251 7.520 -0.665 1.00 93.12 73 ALA A N 1
ATOM 566 C CA . ALA A 1 73 ? 0.516 6.699 0.514 1.00 93.12 73 ALA A CA 1
ATOM 567 C C . ALA A 1 73 ? 0.850 7.560 1.742 1.00 93.12 73 ALA A C 1
ATOM 569 O O . ALA A 1 73 ? 0.343 7.299 2.833 1.00 93.12 73 ALA A O 1
ATOM 570 N N . SER A 1 74 ? 1.643 8.622 1.562 1.00 92.69 74 SER A N 1
ATOM 571 C CA . SER A 1 74 ? 1.958 9.577 2.629 1.00 92.69 74 SER A CA 1
ATOM 572 C C . SER A 1 74 ? 0.706 10.310 3.128 1.00 92.69 74 SER A C 1
ATOM 574 O O . SER A 1 74 ? 0.450 10.359 4.334 1.00 92.69 74 SER A O 1
ATOM 576 N N . SER A 1 75 ? -0.136 10.793 2.209 1.00 92.44 75 SER A N 1
ATOM 577 C CA . SER A 1 75 ? -1.398 11.457 2.558 1.00 92.44 75 SER A CA 1
ATOM 578 C C . SER A 1 75 ? -2.380 10.504 3.243 1.00 92.44 75 SER A C 1
ATOM 580 O O . SER A 1 75 ? -2.991 10.860 4.251 1.00 92.44 75 SER A O 1
ATOM 582 N N . MET A 1 76 ? -2.524 9.274 2.744 1.00 92.75 76 MET A N 1
ATOM 583 C CA . MET A 1 76 ? -3.361 8.243 3.367 1.00 92.75 76 MET A CA 1
ATOM 584 C C . MET A 1 76 ? -2.864 7.886 4.769 1.00 92.75 76 MET A C 1
ATOM 586 O O . MET A 1 76 ? -3.688 7.740 5.667 1.00 92.75 76 MET A O 1
ATOM 590 N N . GLY A 1 77 ? -1.547 7.819 4.988 1.00 92.56 77 GLY A N 1
ATOM 591 C CA . GLY A 1 77 ? -0.964 7.602 6.314 1.00 92.56 77 GLY A CA 1
ATOM 592 C C . GLY A 1 77 ? -1.408 8.660 7.328 1.00 92.56 77 GLY A C 1
ATOM 593 O O . GLY A 1 77 ? -1.873 8.312 8.411 1.00 92.56 77 GLY A O 1
ATOM 594 N N . CYS A 1 78 ? -1.366 9.940 6.945 1.00 89.06 78 CYS A N 1
ATOM 595 C CA . CYS A 1 78 ? -1.865 11.039 7.781 1.00 89.06 78 CYS A CA 1
ATOM 596 C C . CYS A 1 78 ? -3.376 10.919 8.066 1.00 89.06 78 CYS A C 1
ATOM 598 O O . CYS A 1 78 ? -3.819 11.061 9.205 1.00 89.06 78 CYS A O 1
ATOM 600 N N . ASN A 1 79 ? -4.176 10.581 7.048 1.00 91.94 79 ASN A N 1
ATOM 601 C CA . ASN A 1 79 ? -5.619 10.379 7.214 1.00 91.94 79 ASN A CA 1
ATOM 602 C C . ASN A 1 79 ? -5.954 9.194 8.138 1.00 91.94 79 ASN A C 1
ATOM 604 O O . ASN A 1 79 ? -6.952 9.241 8.859 1.00 91.94 79 ASN A O 1
ATOM 608 N N . ILE A 1 80 ? -5.151 8.126 8.112 1.00 94.19 80 ILE A N 1
ATOM 609 C CA . ILE A 1 80 ? -5.327 6.952 8.976 1.00 94.19 80 ILE A CA 1
ATOM 610 C C . ILE A 1 80 ? -4.967 7.294 10.424 1.00 94.19 80 ILE A C 1
ATOM 612 O O . ILE A 1 80 ? -5.729 6.942 11.323 1.00 94.19 80 ILE A O 1
ATOM 616 N N . ASP A 1 81 ? -3.862 8.003 10.663 1.00 92.00 81 ASP A N 1
ATOM 617 C CA . ASP A 1 81 ? -3.450 8.400 12.017 1.00 92.00 81 ASP A CA 1
ATOM 618 C C . ASP A 1 81 ? -4.512 9.277 12.702 1.00 92.00 81 ASP A C 1
ATOM 620 O O . ASP A 1 81 ? -4.919 9.028 13.847 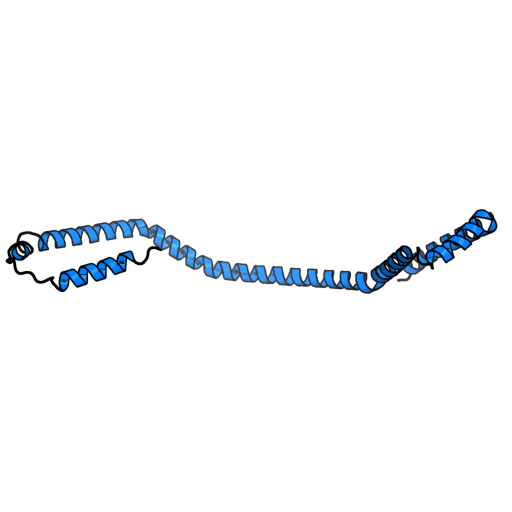1.00 92.00 81 ASP A O 1
ATOM 624 N N . LEU A 1 82 ? -5.068 10.229 11.945 1.00 92.19 82 LEU A N 1
ATOM 625 C CA . LEU A 1 82 ? -6.168 11.064 12.412 1.00 92.19 82 LEU A CA 1
ATOM 626 C C . LEU A 1 82 ? -7.435 10.234 12.695 1.00 92.19 82 LEU A C 1
ATOM 628 O O . LEU A 1 82 ? -8.028 10.358 13.771 1.00 92.19 82 LEU A O 1
ATOM 632 N N . GLN A 1 83 ? -7.835 9.339 11.785 1.00 91.50 83 GLN A N 1
ATOM 633 C CA . GLN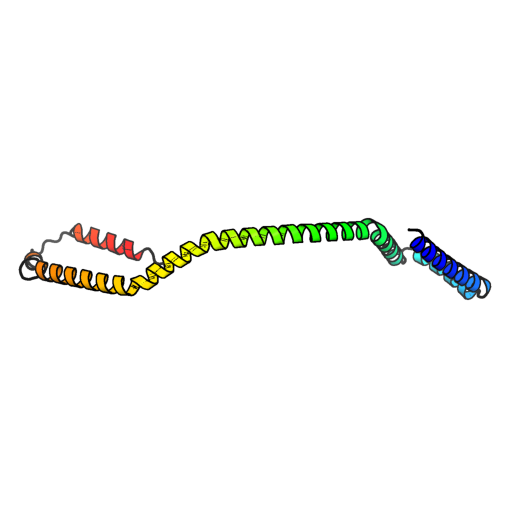 A 1 83 ? -9.009 8.472 11.981 1.00 91.50 83 GLN A CA 1
ATOM 634 C C . GLN A 1 83 ? -8.867 7.527 13.179 1.00 91.50 83 GLN A C 1
ATOM 636 O O . GLN A 1 83 ? -9.830 7.339 13.930 1.00 91.50 83 GLN A O 1
ATOM 641 N N . ILE A 1 84 ? -7.683 6.951 13.399 1.00 95.12 84 ILE A N 1
ATOM 642 C CA . ILE A 1 84 ? -7.412 6.085 14.553 1.00 95.12 84 ILE A CA 1
ATOM 643 C C . ILE A 1 84 ? -7.555 6.880 15.848 1.00 95.12 84 ILE A C 1
ATOM 645 O O . ILE A 1 84 ? -8.145 6.384 16.810 1.00 95.12 84 ILE A O 1
ATOM 649 N N . THR A 1 85 ? -7.040 8.108 15.881 1.00 93.25 85 THR A N 1
ATOM 650 C CA . THR A 1 85 ? -7.119 8.965 17.067 1.00 93.25 85 THR A CA 1
ATOM 651 C C . THR A 1 85 ? -8.569 9.255 17.444 1.00 93.25 85 THR A C 1
ATOM 653 O O . THR A 1 85 ? -8.959 9.019 18.590 1.00 93.25 85 THR A O 1
ATOM 656 N N . HIS A 1 86 ? -9.405 9.654 16.482 1.00 93.62 86 HIS A N 1
ATOM 657 C CA . HIS A 1 86 ? -10.835 9.863 16.732 1.00 93.62 86 HIS A CA 1
ATOM 658 C C . HIS A 1 86 ? -11.562 8.572 17.131 1.00 93.62 86 HIS A C 1
ATOM 660 O O . HIS A 1 86 ? -12.369 8.583 18.063 1.00 93.62 86 HIS A O 1
ATOM 666 N N . SER A 1 87 ? -11.227 7.447 16.495 1.00 94.56 87 SER A N 1
ATOM 667 C CA . SER A 1 87 ? -11.815 6.141 16.820 1.00 94.56 87 SER A CA 1
ATOM 668 C C . SER A 1 87 ? -11.484 5.701 18.247 1.00 94.56 87 SER A C 1
ATOM 670 O O . SER A 1 87 ? -12.357 5.203 18.951 1.00 94.56 87 SER A O 1
ATOM 672 N N . LYS A 1 88 ? -10.252 5.938 18.719 1.00 95.12 88 LYS A N 1
ATOM 673 C CA . LYS A 1 88 ? -9.841 5.643 20.102 1.00 95.12 88 LYS A CA 1
ATOM 674 C C . LYS A 1 88 ? -10.616 6.468 21.124 1.00 95.12 88 LYS A C 1
ATOM 676 O O . LYS A 1 88 ? -10.980 5.938 22.170 1.00 95.12 88 LYS A O 1
ATOM 681 N N . VAL A 1 89 ? -10.855 7.750 20.843 1.00 95.38 89 VAL A N 1
ATOM 682 C CA . VAL A 1 89 ? -11.630 8.622 21.738 1.00 95.38 89 VAL A CA 1
ATOM 683 C C . VAL A 1 89 ? -13.081 8.153 21.817 1.00 95.38 89 VAL A C 1
ATOM 685 O O . VAL A 1 89 ? -13.588 7.962 22.920 1.00 95.38 89 VAL A O 1
ATOM 688 N N . MET A 1 90 ? -13.720 7.894 20.671 1.00 94.25 90 MET A N 1
ATOM 689 C CA . MET A 1 90 ? -15.084 7.355 20.629 1.00 94.25 90 MET A CA 1
ATOM 690 C C . MET A 1 90 ? -15.174 6.008 21.360 1.00 94.25 90 MET A C 1
ATOM 692 O O . MET A 1 90 ? -16.052 5.816 22.196 1.00 94.25 90 MET A O 1
ATOM 696 N N . TRP A 1 91 ? -14.229 5.099 21.107 1.00 96.12 91 TRP A N 1
ATOM 697 C CA . TRP A 1 91 ? -14.158 3.805 21.784 1.00 96.12 91 TRP A CA 1
ATOM 698 C C . TRP A 1 91 ? -14.077 3.960 23.303 1.00 96.12 91 TRP A C 1
ATOM 700 O O . TRP A 1 91 ? -14.834 3.313 24.022 1.00 96.12 91 TRP A O 1
ATOM 710 N N . ARG A 1 92 ? -13.205 4.842 23.809 1.00 94.69 92 ARG A N 1
ATOM 711 C CA . ARG A 1 92 ? -13.103 5.103 25.252 1.00 94.69 92 ARG A CA 1
ATOM 712 C C . ARG A 1 92 ? -14.412 5.634 25.824 1.00 94.69 92 ARG A C 1
ATOM 714 O O . ARG A 1 92 ? -14.875 5.067 26.804 1.00 94.69 92 ARG A O 1
ATOM 721 N N . MET A 1 93 ? -15.038 6.623 25.179 1.00 94.19 93 MET A N 1
ATOM 722 C CA . MET A 1 93 ? -16.323 7.164 25.644 1.00 94.19 93 MET A CA 1
ATOM 723 C C . MET A 1 93 ? -17.445 6.120 25.680 1.00 94.19 93 MET A C 1
ATOM 725 O O . MET A 1 93 ? -18.315 6.209 26.537 1.00 94.19 93 MET A O 1
ATOM 729 N N . LEU A 1 94 ? -17.436 5.130 24.783 1.00 95.44 94 LEU A N 1
ATOM 730 C CA . LEU A 1 94 ? -18.420 4.042 24.794 1.00 95.44 94 LEU A CA 1
ATOM 731 C C . LEU A 1 94 ? -18.093 2.959 25.831 1.00 95.44 94 LEU A C 1
ATOM 733 O O . LEU A 1 94 ? -18.992 2.420 26.472 1.00 95.44 94 LEU A O 1
ATOM 737 N N . THR A 1 95 ? -16.811 2.629 25.994 1.00 95.94 95 THR A N 1
ATOM 738 C CA . THR A 1 95 ? -16.378 1.501 26.834 1.00 95.94 95 THR A CA 1
ATOM 739 C C . THR A 1 95 ? -16.331 1.874 28.312 1.00 95.94 95 THR A C 1
ATOM 741 O O . THR A 1 95 ? -16.627 1.042 29.162 1.00 95.94 95 THR A O 1
ATOM 744 N N . GLU A 1 96 ? -15.974 3.117 28.634 1.00 96.25 96 GLU A N 1
ATOM 745 C CA . GLU A 1 96 ? -15.862 3.607 30.009 1.00 96.25 96 GLU A CA 1
ATOM 746 C C . GLU A 1 96 ? -17.156 3.443 30.829 1.00 96.25 96 GLU A C 1
ATOM 748 O O . GLU A 1 96 ? -17.098 2.765 31.858 1.00 96.25 96 GLU A O 1
ATOM 753 N N . PRO A 1 97 ? -18.331 3.941 30.391 1.00 94.75 97 PRO A N 1
ATOM 754 C CA . PRO A 1 97 ? -19.571 3.737 31.138 1.00 94.75 97 PRO A CA 1
ATOM 755 C C . PRO A 1 97 ? -19.997 2.263 31.168 1.00 94.75 97 PRO A C 1
ATOM 757 O O . PRO A 1 97 ? -20.524 1.796 32.172 1.00 94.75 97 PRO A O 1
ATOM 760 N N . TYR A 1 98 ? -19.734 1.503 30.100 1.00 94.94 98 TYR A N 1
ATOM 761 C CA . TYR A 1 98 ? -20.061 0.076 30.052 1.00 94.94 98 TYR A CA 1
ATOM 762 C C . TYR A 1 98 ? -19.293 -0.721 31.114 1.00 94.94 98 TYR A C 1
ATOM 764 O O . TYR A 1 98 ? -19.882 -1.516 31.844 1.00 94.94 98 TYR A O 1
ATOM 772 N N . VAL A 1 99 ? -17.984 -0.481 31.235 1.00 95.38 99 VAL A N 1
ATOM 773 C CA . VAL A 1 99 ? -17.141 -1.141 32.241 1.00 95.38 99 VAL A CA 1
ATOM 774 C C . VAL A 1 99 ? -17.581 -0.766 33.654 1.00 95.38 99 VAL A C 1
ATOM 776 O O . VAL A 1 99 ? -17.629 -1.644 34.509 1.00 95.38 99 VAL A O 1
ATOM 779 N N . GLN A 1 100 ? -17.942 0.499 33.896 1.00 94.88 100 GLN A N 1
ATOM 780 C CA . GLN A 1 100 ? -18.435 0.938 35.206 1.00 94.88 100 GLN A CA 1
ATOM 781 C C . GLN A 1 100 ? -19.714 0.193 35.612 1.00 94.88 100 GLN A C 1
ATOM 783 O O . GLN A 1 100 ? -19.759 -0.377 36.699 1.00 94.88 100 GLN A O 1
ATOM 788 N N . VAL A 1 101 ? -20.704 0.118 34.717 1.00 95.50 101 VAL A N 1
ATOM 789 C CA . VAL A 1 101 ? -21.971 -0.585 34.983 1.00 95.50 101 VAL A CA 1
ATOM 790 C C . VAL A 1 101 ? -21.746 -2.079 35.223 1.00 95.50 101 VAL A C 1
ATOM 792 O O . VAL A 1 101 ? -22.303 -2.650 36.156 1.00 95.50 101 VAL A O 1
ATOM 795 N N . VAL A 1 102 ? -20.908 -2.733 34.413 1.00 94.69 102 VAL A N 1
ATOM 796 C CA . VAL A 1 102 ? -20.602 -4.161 34.605 1.00 94.69 102 VAL A CA 1
ATOM 797 C C . VAL A 1 102 ? -19.887 -4.395 35.934 1.00 94.69 102 VAL A C 1
ATOM 799 O O . VAL A 1 102 ? -20.192 -5.367 36.622 1.00 94.69 102 VAL A O 1
ATOM 802 N N . GLN A 1 103 ? -18.961 -3.514 36.316 1.00 94.31 103 GLN A N 1
ATOM 803 C CA . GLN A 1 103 ? -18.254 -3.633 37.588 1.00 94.31 103 GLN A CA 1
ATOM 804 C C . GLN A 1 103 ? -19.206 -3.495 38.780 1.00 94.31 103 GLN A C 1
ATOM 806 O O . GLN A 1 103 ? -19.067 -4.243 39.744 1.00 94.31 103 GLN A O 1
ATOM 811 N N . GLU A 1 104 ? -20.178 -2.585 38.708 1.00 93.62 104 GLU A N 1
ATOM 812 C CA . GLU A 1 104 ? -21.214 -2.421 39.734 1.00 93.62 104 GLU A CA 1
ATOM 813 C C . GLU A 1 104 ? -22.072 -3.687 39.868 1.00 93.62 104 GLU A C 1
ATOM 815 O O . GLU A 1 104 ? -22.193 -4.229 40.961 1.00 93.62 104 GLU A O 1
ATOM 820 N N . ILE A 1 105 ? -22.539 -4.255 38.750 1.00 93.06 105 ILE A N 1
ATOM 821 C CA . ILE A 1 105 ? -23.297 -5.521 38.747 1.00 93.06 105 ILE A CA 1
ATOM 822 C C . ILE A 1 105 ? -22.487 -6.669 39.365 1.00 93.06 105 ILE A C 1
ATOM 824 O O . ILE A 1 105 ? -23.027 -7.489 40.108 1.00 93.06 105 ILE A O 1
ATOM 828 N N . VAL A 1 106 ? -21.193 -6.759 39.045 1.00 93.50 106 VAL A N 1
ATOM 829 C CA . VAL A 1 106 ? -20.314 -7.802 39.595 1.00 93.50 106 VAL A CA 1
ATOM 830 C C . VAL A 1 106 ? -20.106 -7.605 41.094 1.00 93.50 106 VAL A C 1
ATOM 832 O O . VAL A 1 106 ? -20.155 -8.585 41.836 1.00 93.50 106 VAL A O 1
ATOM 835 N N . ASN A 1 107 ? -19.910 -6.369 41.552 1.00 93.31 107 ASN A N 1
ATOM 836 C CA . ASN A 1 107 ? -19.728 -6.071 42.972 1.00 93.31 107 ASN A CA 1
ATOM 837 C C . ASN A 1 107 ? -20.994 -6.385 43.790 1.00 93.31 107 ASN A C 1
ATOM 839 O O . ASN A 1 107 ? -20.886 -6.945 44.879 1.00 93.31 107 ASN A O 1
ATOM 843 N N . ASP A 1 108 ? -22.176 -6.106 43.239 1.00 92.81 108 ASP A N 1
ATOM 844 C CA . ASP A 1 108 ? -23.464 -6.326 43.912 1.00 92.81 108 ASP A CA 1
ATOM 845 C C . ASP A 1 108 ? -23.977 -7.773 43.784 1.00 92.81 108 ASP A C 1
ATOM 847 O O . ASP A 1 108 ? -24.993 -8.143 44.379 1.00 92.81 108 ASP A O 1
ATOM 851 N N . SER A 1 109 ? -23.274 -8.629 43.035 1.00 91.31 109 SER A N 1
ATOM 852 C CA . SER A 1 109 ? -23.707 -10.005 42.760 1.00 91.31 109 SER A CA 1
ATOM 853 C C . SER A 1 109 ? -23.858 -10.864 44.022 1.00 91.31 109 SER A C 1
ATOM 855 O O . SER A 1 109 ? -24.820 -11.627 44.130 1.00 91.31 109 SER A O 1
ATOM 857 N N . ASP A 1 110 ? -22.975 -10.701 45.012 1.00 90.88 110 ASP A N 1
ATOM 858 C CA . ASP A 1 110 ? -23.030 -11.437 46.280 1.00 90.88 110 ASP A CA 1
ATOM 859 C C . ASP A 1 110 ? -24.229 -11.020 47.150 1.00 90.88 110 ASP A C 1
ATOM 861 O O . ASP A 1 110 ? -24.839 -11.855 47.829 1.00 90.88 110 ASP A O 1
ATOM 865 N N . GLU A 1 111 ? -24.583 -9.732 47.144 1.00 91.25 111 GLU A N 1
ATOM 866 C CA . GLU A 1 111 ? -25.757 -9.210 47.852 1.00 91.25 111 GLU A CA 1
ATOM 867 C C . GLU A 1 111 ? -27.045 -9.657 47.158 1.00 91.25 111 GLU A C 1
ATOM 869 O O . GLU A 1 111 ? -27.938 -10.222 47.797 1.00 91.25 111 GLU A O 1
ATOM 874 N N . PHE A 1 112 ? -27.090 -9.540 45.831 1.00 90.94 112 PHE A N 1
ATOM 875 C CA . PHE A 1 112 ? -28.206 -10.014 45.020 1.00 90.94 112 PHE A CA 1
ATOM 876 C C . PHE A 1 112 ? -28.452 -11.523 45.184 1.00 90.94 112 PHE A C 1
ATOM 878 O O . PHE A 1 112 ? -29.601 -11.966 45.298 1.00 90.94 112 PHE A O 1
ATOM 885 N N . GLN A 1 113 ? -27.388 -12.331 45.261 1.00 92.50 113 GLN A N 1
ATOM 886 C CA . GLN A 1 113 ? -27.470 -13.772 45.518 1.00 92.50 113 GLN A CA 1
ATOM 887 C C . GLN A 1 113 ? -28.111 -14.060 46.885 1.00 92.50 113 GLN A C 1
ATOM 889 O O . GLN A 1 113 ? -28.975 -14.938 46.994 1.00 92.50 113 GLN A O 1
ATOM 894 N N . LYS A 1 114 ? -27.717 -13.320 47.930 1.00 94.25 114 LYS A N 1
ATOM 895 C CA . LYS A 1 114 ? -28.272 -13.472 49.284 1.00 94.25 114 LYS A CA 1
ATOM 896 C C . LYS A 1 114 ? -29.742 -13.081 49.341 1.00 94.25 114 LYS A C 1
ATOM 898 O O . LYS A 1 114 ? -30.536 -13.839 49.904 1.00 94.25 114 LYS A O 1
ATOM 903 N N . GLU A 1 115 ? -30.109 -11.957 48.735 1.00 92.88 115 GLU A N 1
ATOM 904 C CA . GLU A 1 115 ? -31.500 -11.507 48.672 1.00 92.88 115 GLU A CA 1
ATOM 905 C C . GLU A 1 115 ? -32.368 -12.492 47.887 1.00 92.88 115 GLU A C 1
ATOM 907 O O . GLU A 1 115 ? -33.424 -12.908 48.361 1.00 92.88 115 GLU A O 1
ATOM 912 N N . THR A 1 116 ? -31.879 -12.998 46.752 1.00 91.38 116 THR A N 1
ATOM 913 C CA . THR A 1 116 ? -32.583 -14.025 45.968 1.00 91.38 116 THR A CA 1
ATOM 914 C C . THR A 1 116 ? -32.812 -15.302 46.783 1.00 91.38 116 THR A C 1
ATOM 916 O O . THR A 1 116 ? -33.915 -15.856 46.791 1.00 91.38 116 THR A O 1
ATOM 919 N N . GLN A 1 117 ? -31.802 -15.767 47.528 1.00 94.12 117 GLN A N 1
ATOM 920 C CA . GLN A 1 117 ? -31.947 -16.918 48.426 1.00 94.12 117 GLN A CA 1
ATOM 921 C C . GLN A 1 117 ? -32.908 -16.638 49.587 1.00 94.12 117 GLN A C 1
ATOM 923 O O . GLN A 1 117 ? -33.609 -17.544 50.043 1.00 94.12 117 GLN A O 1
ATOM 928 N N . ASN A 1 118 ? -32.936 -15.411 50.106 1.00 94.75 118 ASN A N 1
ATOM 929 C CA . ASN A 1 118 ? -33.859 -15.006 51.158 1.00 94.75 118 ASN A CA 1
ATOM 930 C C . ASN A 1 118 ? -35.309 -14.999 50.651 1.00 94.75 118 ASN A C 1
ATOM 932 O O . ASN A 1 118 ? -36.166 -15.657 51.239 1.00 94.75 118 ASN A O 1
ATOM 936 N N . VAL A 1 119 ? -35.561 -14.358 49.508 1.00 94.25 119 VAL A N 1
ATOM 937 C CA . VAL A 1 119 ? -36.866 -14.341 48.835 1.00 94.25 119 VAL A CA 1
ATOM 938 C C . VAL A 1 119 ? -37.326 -15.762 48.515 1.00 94.25 119 VAL A C 1
ATOM 940 O O . VAL A 1 119 ? -38.449 -16.130 48.857 1.00 94.25 119 VAL A O 1
ATOM 943 N N . SER A 1 120 ? -36.452 -16.604 47.955 1.00 92.81 120 SER A N 1
ATOM 944 C CA . SER A 1 120 ? -36.779 -18.008 47.674 1.00 92.81 120 SER A CA 1
ATOM 945 C C . SER A 1 120 ? -37.195 -18.768 4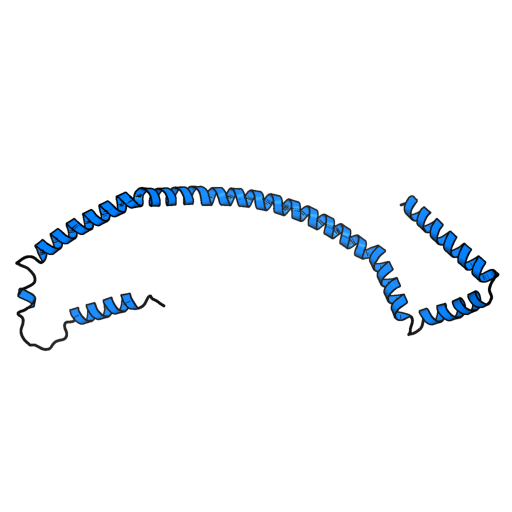8.937 1.00 92.81 120 SER A C 1
ATOM 947 O O . SER A 1 120 ? -38.147 -19.546 48.890 1.00 92.81 120 SER A O 1
ATOM 949 N N . ARG A 1 121 ? -36.523 -18.539 50.073 1.00 93.75 121 ARG A N 1
ATOM 950 C CA . ARG A 1 121 ? -36.889 -19.155 51.359 1.00 93.75 121 ARG A CA 1
ATOM 951 C C . ARG A 1 121 ? -38.250 -18.674 51.866 1.00 93.75 121 ARG A C 1
ATOM 953 O O . ARG A 1 121 ? -39.033 -19.488 52.348 1.00 93.75 121 ARG A O 1
ATOM 960 N N . GLN A 1 122 ? -38.564 -17.385 51.724 1.00 93.00 122 GLN A N 1
ATOM 961 C CA . GLN A 1 122 ? -39.885 -16.855 52.090 1.00 93.00 122 GLN A CA 1
ATOM 962 C C . GLN A 1 122 ? -40.996 -17.456 51.219 1.00 93.00 122 GLN A C 1
ATOM 964 O O . GLN A 1 122 ? -42.016 -17.900 51.739 1.00 93.00 122 GLN A O 1
ATOM 969 N N . PHE A 1 123 ? -40.781 -17.549 49.904 1.00 91.69 123 PHE A N 1
ATOM 970 C CA . PHE A 1 123 ? -41.740 -18.181 48.995 1.00 91.69 123 PHE A CA 1
ATOM 971 C C . PHE A 1 123 ? -41.921 -19.677 49.263 1.00 91.69 123 PHE A C 1
ATOM 973 O O . PHE A 1 123 ? -43.036 -20.176 49.129 1.00 91.69 123 PHE A O 1
ATOM 980 N N . GLN A 1 124 ? -40.861 -20.392 49.651 1.00 89.62 124 GLN A N 1
ATOM 981 C CA . GLN A 1 124 ? -40.974 -21.786 50.091 1.00 89.62 124 GLN A CA 1
ATOM 982 C C . GLN A 1 124 ? -41.851 -21.898 51.334 1.00 89.62 124 GLN A C 1
ATOM 984 O O . GLN A 1 124 ? -42.787 -22.683 51.330 1.00 89.62 124 GLN A O 1
ATOM 989 N N . LYS A 1 125 ? -41.639 -21.041 52.337 1.00 87.38 125 LYS A N 1
ATOM 990 C CA . LYS A 1 125 ? -42.472 -21.022 53.542 1.00 87.38 125 LYS A CA 1
ATOM 991 C C . LYS A 1 125 ? -43.954 -20.784 53.225 1.00 87.38 125 LYS A C 1
ATOM 993 O O . LYS A 1 125 ? -44.803 -21.499 53.742 1.00 87.38 125 LYS A O 1
ATOM 998 N N . ILE A 1 126 ? -44.258 -19.819 52.352 1.00 87.12 126 ILE A N 1
ATOM 999 C CA . ILE A 1 126 ? -45.638 -19.543 51.915 1.00 87.12 126 ILE A CA 1
ATOM 1000 C C . ILE A 1 126 ? -46.213 -20.743 51.154 1.00 87.12 126 ILE A C 1
ATOM 1002 O O . ILE A 1 126 ? -47.358 -21.126 51.374 1.00 87.12 126 ILE A O 1
ATOM 1006 N N . ARG A 1 127 ? -45.428 -21.362 50.265 1.00 84.00 127 ARG A N 1
ATOM 1007 C CA . ARG A 1 127 ? -45.846 -22.569 49.544 1.00 84.00 127 ARG A CA 1
ATOM 1008 C C . ARG A 1 127 ? -46.153 -23.712 50.506 1.00 84.00 127 ARG A C 1
ATOM 1010 O O . ARG A 1 127 ? -47.173 -24.362 50.327 1.00 84.00 127 ARG A O 1
ATOM 1017 N N . ASP A 1 128 ? -45.298 -23.947 51.493 1.00 83.25 128 ASP A N 1
ATOM 1018 C CA . ASP A 1 128 ? -45.455 -25.026 52.468 1.00 83.25 128 ASP A CA 1
ATOM 1019 C C . ASP A 1 128 ? -46.664 -24.789 53.381 1.00 83.25 128 ASP A C 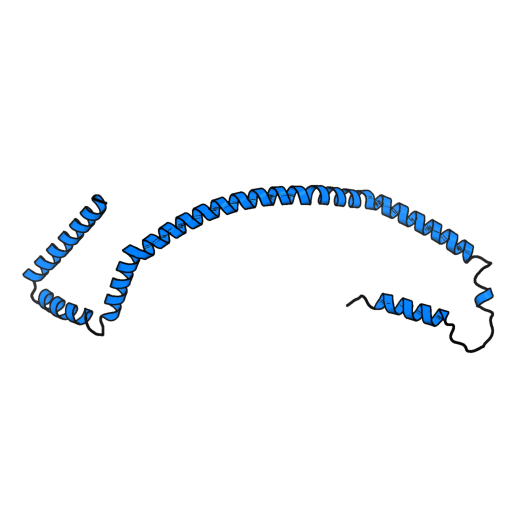1
ATOM 1021 O O . ASP A 1 128 ? -47.323 -25.743 53.777 1.00 83.25 128 ASP A O 1
ATOM 1025 N N . GLU A 1 129 ? -47.003 -23.529 53.668 1.00 78.31 129 GLU A N 1
ATOM 1026 C CA . GLU A 1 129 ? -48.221 -23.158 54.394 1.00 78.31 129 GLU A CA 1
ATOM 1027 C C . GLU A 1 129 ? -49.485 -23.363 53.543 1.00 78.31 129 GLU A C 1
ATOM 1029 O O . GLU A 1 129 ? -50.461 -23.926 54.024 1.00 78.31 129 GLU A O 1
ATOM 1034 N N . VAL A 1 130 ? -49.458 -22.988 52.258 1.00 78.69 130 VAL A N 1
ATOM 1035 C CA . VAL A 1 130 ? -50.591 -23.175 51.326 1.00 78.69 130 VAL A CA 1
ATOM 1036 C C . VAL A 1 130 ? -50.798 -24.648 50.949 1.00 78.69 130 VAL A C 1
ATOM 1038 O O . VAL A 1 130 ? -51.928 -25.095 50.769 1.00 78.69 130 VAL A O 1
ATOM 1041 N N . MET A 1 131 ? -49.716 -25.417 50.824 1.00 71.19 131 MET A N 1
ATOM 1042 C CA . MET A 1 131 ? -49.760 -26.867 50.596 1.00 71.19 131 MET A CA 1
ATOM 1043 C C . MET A 1 131 ? -49.928 -27.655 51.905 1.00 71.19 131 MET A C 1
ATOM 1045 O O . MET A 1 131 ? -50.166 -28.863 51.878 1.00 71.19 131 MET A O 1
ATOM 1049 N N . GLY A 1 132 ? -49.801 -26.981 53.048 1.00 67.62 132 GLY A N 1
ATOM 1050 C CA . GLY A 1 132 ? -49.908 -27.550 54.378 1.00 67.62 132 GLY A CA 1
ATOM 1051 C C . GLY A 1 132 ? -51.359 -27.761 54.792 1.00 67.62 132 GLY A C 1
ATOM 1052 O O . GLY A 1 132 ? -52.139 -26.824 54.883 1.00 67.62 132 GLY A O 1
ATOM 1053 N N . GLN A 1 133 ? -51.694 -29.020 55.070 1.00 59.34 133 GLN A N 1
ATOM 1054 C CA . GLN A 1 133 ? -52.868 -29.558 55.778 1.00 59.34 133 GLN A CA 1
ATOM 1055 C C . GLN A 1 133 ? -54.292 -29.150 55.336 1.00 59.34 133 GLN A C 1
ATOM 1057 O O . GLN A 1 133 ? -55.241 -29.809 55.750 1.00 59.34 133 GLN A O 1
ATOM 1062 N N . TYR A 1 134 ? -54.472 -28.167 54.455 1.00 59.84 134 TYR A N 1
ATOM 1063 C CA . TYR A 1 134 ? -55.757 -27.797 53.860 1.00 59.84 134 TYR A CA 1
ATOM 1064 C C . TYR A 1 134 ? -55.537 -27.192 52.466 1.00 59.84 134 TYR A C 1
ATOM 1066 O O . TYR A 1 134 ? -55.493 -25.976 52.316 1.00 59.84 134 TYR A O 1
ATOM 1074 N N . GLY A 1 135 ? -55.418 -28.019 51.421 1.00 54.03 135 GLY A N 1
ATOM 1075 C CA . GLY A 1 135 ? -55.395 -27.456 50.063 1.00 54.03 135 GLY A CA 1
ATOM 1076 C C . GLY A 1 135 ? -55.282 -28.413 48.880 1.00 54.03 135 GLY A C 1
ATOM 1077 O O . GLY A 1 135 ? -55.817 -28.094 47.824 1.00 54.03 135 GLY A O 1
ATOM 1078 N N . TYR A 1 136 ? -54.639 -29.579 49.028 1.00 52.03 136 TYR A N 1
ATOM 1079 C CA . TYR A 1 136 ? -54.467 -30.538 47.916 1.00 52.03 136 TYR A CA 1
ATOM 1080 C C . TYR A 1 136 ? -55.181 -31.882 48.101 1.00 52.03 136 TYR A C 1
ATOM 1082 O O . TYR A 1 136 ? -55.425 -32.579 47.117 1.00 52.03 136 TYR A O 1
ATOM 1090 N N . ASP A 1 137 ? -55.590 -32.232 49.323 1.00 52.25 137 ASP A N 1
ATOM 1091 C CA . ASP A 1 137 ? -56.246 -33.520 49.595 1.00 52.25 137 ASP A CA 1
ATOM 1092 C C . ASP A 1 137 ? -57.649 -33.647 48.970 1.00 52.25 137 ASP A C 1
ATOM 1094 O O . ASP A 1 137 ? -58.181 -34.753 48.863 1.00 52.25 137 ASP A O 1
ATOM 1098 N N . SER A 1 138 ? -58.248 -32.550 48.490 1.00 50.66 138 SER A N 1
ATOM 1099 C CA . SER A 1 138 ? -59.505 -32.593 47.730 1.00 50.66 138 SER A CA 1
ATOM 1100 C C . SER A 1 138 ? -59.326 -32.936 46.247 1.00 50.66 138 SER A C 1
ATOM 1102 O O . SER A 1 138 ? -60.295 -33.353 45.621 1.00 50.66 138 SER A O 1
ATOM 1104 N N . LEU A 1 139 ? -58.113 -32.850 45.684 1.00 53.06 139 LEU A N 1
ATOM 1105 C CA . LEU A 1 139 ? -57.847 -33.262 44.295 1.00 53.06 139 LEU A CA 1
ATOM 1106 C C . LEU A 1 139 ? -57.572 -34.770 44.158 1.00 53.06 139 LEU A C 1
ATOM 1108 O O . LEU A 1 139 ? -57.529 -35.290 43.048 1.00 53.06 139 LEU A O 1
ATOM 1112 N N . GLY A 1 140 ? -57.413 -35.489 45.274 1.00 51.16 140 GLY A N 1
ATOM 1113 C CA . GLY A 1 140 ? -57.213 -36.943 45.289 1.00 51.16 140 GLY A CA 1
ATOM 1114 C C . GLY A 1 140 ? -58.502 -37.763 45.390 1.00 51.16 140 GLY A C 1
ATOM 1115 O O . GLY A 1 140 ? -58.443 -38.992 45.435 1.00 51.16 140 GLY A O 1
ATOM 1116 N N . LYS A 1 141 ? -59.668 -37.109 45.469 1.00 47.25 141 LYS A N 1
ATOM 1117 C CA . LYS A 1 141 ? -60.950 -37.785 45.689 1.00 47.25 141 LYS A CA 1
ATOM 1118 C C . LYS A 1 141 ? -62.050 -37.248 44.780 1.00 47.25 141 LYS A C 1
ATOM 1120 O O . LYS A 1 141 ? -63.137 -36.926 45.244 1.00 47.25 141 LYS A O 1
ATOM 1125 N N . GLU A 1 142 ? -61.787 -37.230 43.477 1.00 40.81 142 GLU A N 1
ATOM 1126 C CA . GLU A 1 142 ? -62.870 -37.237 42.501 1.00 40.81 142 GLU A CA 1
ATOM 1127 C C . GLU A 1 142 ? -62.769 -38.445 41.573 1.00 40.81 142 GLU A C 1
ATOM 1129 O O . GLU A 1 142 ? -61.709 -38.881 41.129 1.00 40.81 142 GLU A O 1
ATOM 1134 N N . SER A 1 143 ? -63.942 -39.033 41.418 1.00 40.94 143 SER A N 1
ATOM 1135 C CA . SER A 1 143 ? -64.305 -40.250 40.730 1.00 40.94 143 SER A CA 1
ATOM 1136 C C . SER A 1 143 ? -63.744 -40.387 39.323 1.00 40.94 143 SER A C 1
ATOM 1138 O O . SER A 1 143 ? -63.686 -39.439 38.548 1.00 40.94 143 SER A O 1
ATOM 1140 N N . VAL A 1 144 ? -63.493 -41.648 38.983 1.00 45.44 144 VAL A N 1
ATOM 1141 C CA . VAL A 1 144 ? -63.508 -42.226 37.639 1.00 45.44 144 VAL A CA 1
ATOM 1142 C C . VAL A 1 144 ? -64.651 -41.634 36.802 1.00 45.44 144 VAL A C 1
ATOM 1144 O O . VAL A 1 144 ? -65.759 -42.156 36.795 1.00 45.44 144 VAL A O 1
ATOM 1147 N N . HIS A 1 145 ? -64.377 -40.560 36.072 1.00 45.09 145 HIS A N 1
ATOM 1148 C CA . HIS A 1 145 ? -65.082 -40.218 34.848 1.00 45.09 145 HIS A CA 1
ATOM 1149 C C . HIS A 1 145 ? -64.074 -39.650 33.856 1.00 45.09 145 HIS A C 1
ATOM 1151 O O . HIS A 1 145 ? -63.519 -38.569 34.013 1.00 45.09 145 HIS A O 1
ATOM 1157 N N . THR A 1 146 ? -63.819 -40.465 32.839 1.00 48.84 146 THR A N 1
ATOM 1158 C CA . THR A 1 146 ? -63.033 -40.190 31.646 1.00 48.84 146 THR A CA 1
ATOM 1159 C C . THR A 1 146 ? -63.474 -38.887 30.980 1.00 48.84 146 THR A C 1
ATOM 1161 O O . THR A 1 146 ? -64.410 -38.872 30.185 1.00 48.84 146 THR A O 1
ATOM 1164 N N . ALA A 1 147 ? -62.775 -37.799 31.268 1.00 53.75 147 ALA A N 1
ATOM 1165 C CA . ALA A 1 147 ? -62.726 -36.628 30.410 1.00 53.75 147 ALA A CA 1
ATOM 1166 C C . ALA A 1 147 ? -61.350 -35.987 30.593 1.00 53.75 147 ALA A C 1
ATOM 1168 O O . ALA A 1 147 ? -61.008 -35.563 31.694 1.00 53.75 147 ALA A O 1
ATOM 1169 N N . ASN A 1 148 ? -60.547 -35.965 29.525 1.00 61.72 148 ASN A N 1
ATOM 1170 C CA . ASN A 1 148 ? -59.249 -35.296 29.526 1.00 61.72 148 ASN A CA 1
ATOM 1171 C C . ASN A 1 148 ? -59.480 -33.837 29.924 1.00 61.72 148 ASN A C 1
ATOM 1173 O O . ASN A 1 148 ? -60.131 -33.089 29.192 1.00 61.72 148 ASN A O 1
ATOM 1177 N N . SER A 1 149 ? -59.005 -33.458 31.109 1.00 72.38 149 SER A N 1
ATOM 1178 C CA . SER A 1 149 ? -59.176 -32.104 31.614 1.00 72.38 149 SER A CA 1
ATOM 1179 C C . SER A 1 149 ? -58.495 -31.141 30.652 1.00 72.38 149 SER A C 1
ATOM 1181 O O . SER A 1 149 ? -57.317 -31.298 30.325 1.00 72.38 149 SER A O 1
ATOM 1183 N N . THR A 1 150 ? -59.216 -30.106 30.225 1.00 74.31 150 THR A N 1
ATOM 1184 C CA . THR A 1 150 ? -58.673 -29.013 29.410 1.00 74.31 150 THR A CA 1
ATOM 1185 C C . THR A 1 150 ? -57.403 -28.441 30.047 1.00 74.31 150 THR A C 1
ATOM 1187 O O . THR A 1 150 ? -56.488 -28.008 29.353 1.00 74.31 150 THR A O 1
ATOM 1190 N N . GLN A 1 151 ? -57.313 -28.497 31.378 1.00 71.19 151 GLN A N 1
ATOM 1191 C CA . GLN A 1 151 ? -56.168 -28.046 32.154 1.00 71.19 151 GLN A CA 1
ATOM 1192 C C . GLN A 1 151 ? -54.909 -28.891 31.903 1.00 71.19 151 GLN A C 1
ATOM 1194 O O . GLN A 1 151 ? -53.827 -28.320 31.781 1.00 71.19 151 GLN A O 1
ATOM 1199 N N . GLU A 1 152 ? -55.031 -30.212 31.738 1.00 75.62 152 GLU A N 1
ATOM 1200 C CA . GLU A 1 152 ? -53.894 -31.059 31.352 1.00 75.62 152 GLU A CA 1
ATOM 1201 C C . GLU A 1 152 ? -53.418 -30.741 29.930 1.00 75.62 152 GLU A C 1
ATOM 1203 O O . GLU A 1 152 ? -52.213 -30.640 29.694 1.00 75.62 152 GLU A O 1
ATOM 1208 N N . GLU A 1 153 ? -54.337 -30.484 28.993 1.00 75.56 153 GLU A N 1
ATOM 1209 C CA . GLU A 1 153 ? -53.968 -30.104 27.624 1.00 75.56 153 GLU A CA 1
ATOM 1210 C C . GLU A 1 153 ? -53.243 -28.747 27.577 1.00 75.56 153 GLU A C 1
ATOM 1212 O O . GLU A 1 153 ? -52.233 -28.600 26.877 1.00 75.56 153 GLU A O 1
ATOM 1217 N N . TYR A 1 154 ? -53.705 -27.763 28.357 1.00 76.69 154 TYR A N 1
ATOM 1218 C CA . TYR A 1 154 ? -53.021 -26.474 28.493 1.00 76.69 154 TYR A CA 1
ATOM 1219 C C . TYR A 1 154 ? -51.619 -26.631 29.094 1.00 76.69 154 TYR A C 1
ATOM 1221 O O . TYR A 1 154 ? -50.673 -26.006 28.604 1.00 76.69 154 TYR A O 1
ATOM 1229 N N . VAL A 1 155 ? -51.454 -27.480 30.113 1.00 79.69 155 VAL A N 1
ATOM 1230 C CA . VAL A 1 155 ? -50.150 -27.730 30.751 1.00 79.69 155 VAL A CA 1
ATOM 1231 C C . VAL A 1 155 ? -49.181 -28.412 29.780 1.00 79.69 155 VAL A C 1
ATOM 1233 O O . VAL A 1 155 ? -48.034 -27.974 29.666 1.00 79.69 155 VAL A O 1
ATOM 1236 N N . VAL A 1 156 ? -49.635 -29.412 29.017 1.00 81.62 156 VAL A N 1
ATOM 1237 C CA . VAL A 1 156 ? -48.809 -30.097 28.004 1.00 81.62 156 VAL A CA 1
ATOM 1238 C C . VAL A 1 156 ? -48.380 -29.137 26.893 1.00 81.62 156 VAL A C 1
ATOM 1240 O O . VAL A 1 156 ? -47.193 -29.072 26.571 1.00 81.62 156 VAL A O 1
ATOM 1243 N N . LYS A 1 157 ? -49.305 -28.334 26.346 1.00 78.38 157 LYS A N 1
ATOM 1244 C CA . LYS A 1 157 ? -48.978 -27.339 25.305 1.00 78.38 157 LYS A CA 1
ATOM 1245 C C . LYS A 1 157 ? -48.005 -26.270 25.797 1.00 78.38 157 LYS A C 1
ATOM 1247 O O . LYS A 1 157 ? -47.145 -25.838 25.034 1.00 78.38 157 LYS A O 1
ATOM 1252 N N . THR A 1 158 ? -48.133 -25.844 27.050 1.00 78.19 158 THR A N 1
ATOM 1253 C CA . THR A 1 158 ? -47.246 -24.827 27.629 1.00 78.19 158 THR A CA 1
ATOM 1254 C C . THR A 1 158 ? -45.843 -25.388 27.853 1.00 78.19 158 THR A C 1
ATOM 1256 O O . THR A 1 158 ? -44.872 -24.752 27.453 1.00 78.19 158 THR A O 1
ATOM 1259 N N . ARG A 1 159 ? -45.724 -26.609 28.395 1.00 77.25 159 ARG A N 1
ATOM 1260 C CA . ARG A 1 159 ? -44.426 -27.275 28.591 1.00 77.25 159 ARG A CA 1
ATOM 1261 C C . ARG A 1 159 ? -43.714 -27.537 27.260 1.00 77.25 159 ARG A C 1
ATOM 1263 O O . ARG A 1 159 ? -42.533 -27.239 27.145 1.00 77.25 159 ARG A O 1
ATOM 1270 N N . ALA A 1 160 ? -44.445 -27.980 26.237 1.00 73.38 160 ALA A N 1
ATOM 1271 C CA . ALA A 1 160 ? -43.881 -28.211 24.908 1.00 73.38 160 ALA A CA 1
ATOM 1272 C C . ALA A 1 160 ? -43.324 -26.932 24.250 1.00 73.38 160 ALA A C 1
ATOM 1274 O O . ALA A 1 160 ? -42.383 -27.017 23.471 1.00 73.38 160 ALA A O 1
ATOM 1275 N N . ARG A 1 161 ? -43.859 -25.742 24.569 1.00 68.31 161 ARG A N 1
ATOM 1276 C CA . ARG A 1 161 ? -43.292 -24.471 24.081 1.00 68.31 161 ARG A CA 1
ATOM 1277 C C . ARG A 1 161 ? -41.958 -24.124 24.734 1.00 68.31 161 ARG A C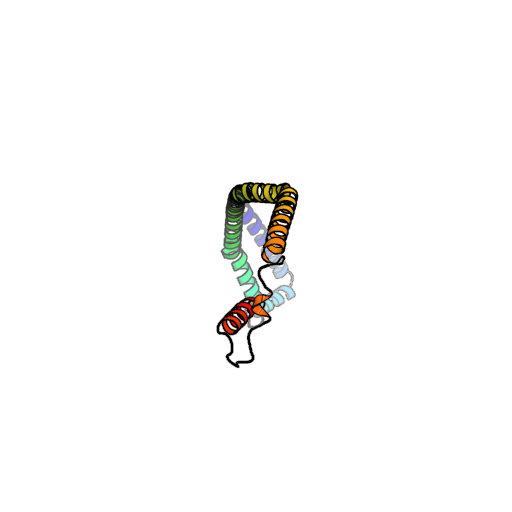 1
ATOM 1279 O O . ARG A 1 161 ? -41.133 -23.505 24.076 1.00 68.31 161 ARG A O 1
ATOM 1286 N N . CYS A 1 162 ? -41.746 -24.519 25.988 1.00 67.88 162 CYS A N 1
ATOM 1287 C CA . CYS A 1 162 ? -40.480 -24.290 26.685 1.00 67.88 162 CYS A CA 1
ATOM 1288 C C . CYS A 1 162 ? -39.346 -25.172 26.138 1.00 67.88 162 CYS A C 1
ATOM 1290 O O . CYS A 1 162 ? -38.199 -24.744 26.146 1.00 67.88 162 CYS A O 1
ATOM 1292 N N . ASP A 1 163 ? -39.667 -26.358 25.612 1.00 62.16 163 ASP A N 1
ATOM 1293 C CA . ASP A 1 163 ? -38.679 -27.286 25.042 1.00 62.16 163 ASP A CA 1
ATOM 1294 C C . ASP A 1 163 ? -38.298 -26.953 23.580 1.00 62.16 163 ASP A C 1
ATOM 1296 O O . ASP A 1 163 ? -37.358 -27.533 23.034 1.00 62.16 163 ASP A O 1
ATOM 1300 N N . CYS A 1 164 ? -39.003 -26.024 22.919 1.00 59.16 164 CYS A N 1
ATOM 1301 C CA . CYS A 1 164 ? -38.790 -25.700 21.502 1.00 59.16 164 CYS A CA 1
ATOM 1302 C C . CYS A 1 164 ? -37.730 -24.621 21.208 1.00 59.16 164 CYS A C 1
ATOM 1304 O O . CYS A 1 164 ? -37.526 -24.313 20.037 1.00 59.16 164 CYS A O 1
ATOM 1306 N N . GLU A 1 165 ? -37.004 -24.096 22.198 1.00 55.66 165 GLU A N 1
ATOM 1307 C CA . GLU A 1 165 ? -35.865 -23.185 21.963 1.00 55.66 165 GLU A CA 1
ATOM 1308 C C . GLU A 1 165 ? -34.549 -23.722 22.535 1.00 55.66 165 GLU A C 1
ATOM 1310 O O . GLU A 1 165 ? -33.848 -23.074 23.306 1.00 55.66 165 GLU A O 1
ATOM 1315 N N . CYS A 1 166 ? -34.176 -24.924 22.102 1.00 53.16 166 CYS A N 1
ATOM 1316 C CA . CYS A 1 166 ? -32.778 -25.350 22.072 1.00 53.16 166 CYS A CA 1
ATOM 1317 C C . CYS A 1 166 ? -32.503 -26.084 20.758 1.00 53.16 166 CYS A C 1
ATOM 1319 O O . CYS A 1 166 ? -32.453 -27.316 20.707 1.00 53.16 166 CYS A O 1
ATOM 1321 N N . LYS A 1 167 ? -32.322 -25.318 19.681 1.00 46.72 167 LYS A N 1
ATOM 1322 C CA . LYS A 1 167 ? -31.489 -25.750 18.563 1.00 46.72 167 LYS A CA 1
ATOM 1323 C C . LYS A 1 167 ? -30.690 -24.586 18.010 1.00 46.72 167 LYS A C 1
ATOM 1325 O O . LYS A 1 167 ? -31.302 -23.520 17.799 1.00 46.72 167 LYS A O 1
#

Radius of gyration: 47.19 Å; chains: 1; bounding box: 106×62×95 Å

InterPro domains:
  IPR051856 Cell Surface Receptor and E3 Ligase Protein [PTHR21041] (8-163)

Sequence (167 aa):
MNVENNSLLLNIFVEIVMQSLGGMFSSLFRCSILLMFPSMIGSQGRTFLMVYVLHGLYQGPIANIQRNVQDVASSMGCNIDLQITHSKVMWRMLTEPYVQVVQEIVNDSDEFQKETQNVSRQFQKIRDEVMGQYGYDSLGKESVHTANSTQEEYVVKTRARCDCECK

Organism: NCBI:txid1608454